Protein AF-A0A135VF39-F1 (afdb_monomer_lite)

Radius of gyration: 13.69 Å; chains: 1; bounding box: 37×20×36 Å

Sequence (80 aa):
MMNKFQDLMEAAVPVKVVVDTNASDAPLKTIKGVIKHVGRNYIEVDRPTSQDEKSQYKTQTARVIVPMSKIVEVVYYRFE

pLDDT: mean 79.57, std 16.43, range [43.34, 94.06]

Structure (mmCIF, N/CA/C/O backbone):
data_AF-A0A135VF39-F1
#
_entry.id   AF-A0A135VF39-F1
#
loop_
_atom_site.group_PDB
_atom_site.id
_atom_site.type_symbol
_atom_site.label_atom_id
_atom_site.label_alt_id
_atom_site.label_comp_id
_atom_site.label_asym_id
_atom_site.label_entity_id
_atom_site.label_seq_id
_atom_site.pdbx_PDB_ins_code
_atom_site.Cartn_x
_atom_site.Cartn_y
_atom_site.Cartn_z
_atom_site.occupancy
_atom_site.B_iso_or_equiv
_atom_site.auth_seq_id
_atom_site.auth_comp_id
_atom_site.auth_asym_id
_atom_site.auth_atom_id
_atom_site.pdbx_PDB_model_num
ATOM 1 N N . MET A 1 1 ? -20.589 -1.167 -7.548 1.00 47.00 1 MET A N 1
ATOM 2 C CA . MET A 1 1 ? -19.568 -2.172 -7.188 1.00 47.00 1 MET A CA 1
ATOM 3 C C . MET A 1 1 ? -18.494 -1.421 -6.413 1.00 47.00 1 MET A C 1
ATOM 5 O O . MET A 1 1 ? -17.812 -0.603 -7.015 1.00 47.00 1 MET A O 1
ATOM 9 N N . MET A 1 2 ? -18.478 -1.553 -5.083 1.00 54.28 2 MET A N 1
ATOM 10 C CA . MET A 1 2 ? -17.537 -0.842 -4.204 1.00 54.28 2 MET A CA 1
ATOM 11 C C . MET A 1 2 ? -16.108 -1.332 -4.474 1.00 54.28 2 MET A C 1
ATOM 13 O O . MET A 1 2 ? -15.890 -2.512 -4.758 1.00 54.28 2 MET A O 1
ATOM 17 N N . ASN A 1 3 ? -15.147 -0.410 -4.498 1.00 80.94 3 ASN A N 1
ATOM 18 C CA . ASN A 1 3 ? -13.745 -0.727 -4.748 1.00 80.94 3 ASN A CA 1
ATOM 19 C C . ASN A 1 3 ? -13.180 -1.412 -3.496 1.00 80.94 3 ASN A C 1
ATOM 21 O O . ASN A 1 3 ? -13.190 -0.806 -2.434 1.00 80.94 3 ASN A O 1
ATOM 25 N N . LYS A 1 4 ? -12.642 -2.633 -3.613 1.00 84.94 4 LYS A N 1
ATOM 26 C CA . LYS A 1 4 ? -12.112 -3.396 -2.466 1.00 84.94 4 LYS A CA 1
ATOM 27 C C . LYS A 1 4 ? -11.110 -2.597 -1.625 1.00 84.94 4 LYS A C 1
ATOM 29 O O . LYS A 1 4 ? -11.056 -2.774 -0.420 1.00 84.94 4 LYS A O 1
ATOM 34 N N . PHE A 1 5 ? -10.329 -1.697 -2.227 1.00 88.56 5 PHE A N 1
ATOM 35 C CA . PHE A 1 5 ? -9.418 -0.836 -1.467 1.00 88.56 5 PHE A CA 1
ATOM 36 C C . PHE A 1 5 ? -10.143 0.183 -0.580 1.00 88.56 5 PHE A C 1
ATOM 38 O O . PHE A 1 5 ? -9.624 0.526 0.479 1.00 88.56 5 PHE A O 1
ATOM 45 N N . GLN A 1 6 ? -11.315 0.669 -1.001 1.00 89.88 6 GLN A N 1
ATOM 46 C CA . GLN A 1 6 ? -12.146 1.570 -0.197 1.00 89.88 6 GLN A CA 1
ATOM 47 C C . GLN A 1 6 ? -12.687 0.838 1.029 1.00 89.88 6 GLN A C 1
ATOM 49 O O . GLN A 1 6 ? -12.566 1.372 2.124 1.00 89.88 6 GLN A O 1
ATOM 54 N N . ASP A 1 7 ? -13.135 -0.411 0.877 1.00 90.38 7 ASP A N 1
ATOM 55 C CA . ASP A 1 7 ? -13.589 -1.227 2.011 1.00 90.38 7 ASP A CA 1
ATOM 56 C C . ASP A 1 7 ? -12.469 -1.401 3.056 1.00 90.38 7 ASP A C 1
ATOM 58 O O . ASP A 1 7 ? -12.688 -1.268 4.259 1.00 90.38 7 ASP A O 1
ATOM 62 N N . LEU A 1 8 ? -11.232 -1.638 2.601 1.00 89.56 8 LEU A N 1
ATOM 63 C CA . LEU A 1 8 ? -10.063 -1.777 3.482 1.00 89.56 8 LEU A CA 1
ATOM 64 C C . LEU A 1 8 ? -9.657 -0.472 4.165 1.00 89.56 8 LEU A C 1
ATOM 66 O O . LEU A 1 8 ? -9.179 -0.497 5.301 1.00 89.56 8 LEU A O 1
ATOM 70 N N . MET A 1 9 ? -9.840 0.651 3.474 1.00 91.25 9 MET A N 1
ATOM 71 C CA . MET A 1 9 ? -9.607 1.986 4.011 1.00 91.25 9 MET A CA 1
ATOM 72 C C . MET A 1 9 ? -10.644 2.337 5.085 1.00 91.25 9 MET A C 1
ATOM 74 O O . MET A 1 9 ? -10.264 2.754 6.177 1.00 91.25 9 MET A O 1
ATOM 78 N N . GLU A 1 10 ? -11.935 2.135 4.805 1.00 90.81 10 GLU A N 1
ATOM 79 C CA . GLU A 1 10 ? -13.038 2.427 5.733 1.00 90.81 10 GLU A CA 1
ATOM 80 C C . GLU A 1 10 ? -12.970 1.559 6.992 1.00 90.81 10 GLU A C 1
ATOM 82 O O . GLU A 1 10 ? -13.137 2.060 8.103 1.00 90.81 10 GLU A O 1
ATOM 87 N N . ALA A 1 11 ? -12.642 0.274 6.838 1.00 89.50 11 ALA A N 1
ATOM 88 C CA . ALA A 1 11 ? -12.472 -0.647 7.958 1.00 89.50 11 ALA A CA 1
ATOM 89 C C . ALA A 1 11 ? -11.123 -0.491 8.691 1.00 89.50 11 ALA A C 1
ATOM 91 O O . ALA A 1 11 ? -10.878 -1.198 9.669 1.00 89.50 11 ALA A O 1
ATOM 92 N N . ALA A 1 12 ? -10.240 0.405 8.226 1.00 88.69 12 ALA A N 1
ATOM 93 C CA . ALA A 1 12 ? -8.905 0.644 8.775 1.00 88.69 12 ALA A CA 1
ATOM 94 C C . ALA A 1 12 ? -8.090 -0.650 8.998 1.00 88.69 12 ALA A C 1
ATOM 96 O O . ALA A 1 12 ? -7.353 -0.784 9.981 1.00 88.69 12 ALA A O 1
ATOM 97 N N . VAL A 1 13 ? -8.224 -1.614 8.080 1.00 88.94 13 VAL A N 1
ATOM 98 C CA . VAL A 1 13 ? -7.626 -2.947 8.224 1.00 88.94 13 VAL A CA 1
ATOM 99 C C . VAL A 1 13 ? -6.114 -2.867 7.989 1.00 88.94 13 VAL A C 1
ATOM 101 O O . VAL A 1 13 ? -5.681 -2.287 6.987 1.00 88.94 13 VAL A O 1
ATOM 104 N N . PRO A 1 14 ? -5.284 -3.472 8.857 1.00 90.38 14 PRO A N 1
ATOM 105 C CA . PRO A 1 14 ? -3.853 -3.576 8.610 1.00 90.38 14 PRO A CA 1
ATOM 106 C C . PRO A 1 14 ? -3.576 -4.498 7.419 1.00 90.38 14 PRO A C 1
ATOM 108 O O . PRO A 1 14 ? -3.985 -5.663 7.377 1.00 90.38 14 PRO A O 1
ATOM 111 N N . VAL A 1 15 ? -2.852 -3.969 6.438 1.00 91.31 15 VAL A N 1
ATOM 112 C CA . VAL A 1 15 ? -2.520 -4.645 5.187 1.00 91.31 15 VAL A CA 1
ATOM 113 C C . VAL A 1 15 ? -1.019 -4.706 4.946 1.00 91.31 15 VAL A C 1
ATOM 115 O O . VAL A 1 15 ? -0.254 -3.792 5.261 1.00 91.31 15 VAL A O 1
ATOM 118 N N . LYS A 1 16 ? -0.601 -5.809 4.335 1.00 92.31 16 LYS A N 1
ATOM 119 C CA . LYS A 1 16 ? 0.719 -6.028 3.763 1.00 92.31 16 LYS A CA 1
ATOM 120 C C . LYS A 1 16 ? 0.589 -5.908 2.246 1.00 92.31 16 LYS A C 1
ATOM 122 O O . LYS A 1 16 ? 0.026 -6.791 1.606 1.00 92.31 16 LYS A O 1
ATOM 127 N N . VAL A 1 17 ? 1.100 -4.819 1.686 1.00 91.56 17 VAL A N 1
ATOM 128 C CA . VAL A 1 17 ? 1.106 -4.537 0.247 1.00 91.56 17 VAL A CA 1
ATOM 129 C C . VAL A 1 17 ? 2.438 -4.989 -0.340 1.00 91.56 17 VAL A C 1
ATOM 131 O O . VAL A 1 17 ? 3.494 -4.493 0.059 1.00 91.56 17 VAL A O 1
ATOM 134 N N . VAL A 1 18 ? 2.389 -5.936 -1.273 1.00 91.69 18 VAL A N 1
ATOM 135 C CA . VAL A 1 18 ? 3.547 -6.429 -2.024 1.00 91.69 18 VAL A CA 1
ATOM 136 C C . VAL A 1 18 ? 3.639 -5.649 -3.332 1.00 91.69 18 VAL A C 1
ATOM 138 O O . VAL A 1 18 ? 2.683 -5.605 -4.106 1.00 91.69 18 VAL A O 1
ATOM 141 N N . VAL A 1 19 ? 4.782 -5.005 -3.554 1.00 91.25 19 VAL A N 1
ATOM 142 C CA . VAL A 1 19 ? 5.010 -4.058 -4.646 1.00 91.25 19 VAL A CA 1
ATOM 143 C C . VAL A 1 19 ? 6.145 -4.547 -5.536 1.00 91.25 19 VAL A C 1
ATOM 145 O O . VAL A 1 19 ? 7.253 -4.806 -5.056 1.00 91.25 19 VAL A O 1
ATOM 148 N N . ASP A 1 20 ? 5.873 -4.621 -6.835 1.00 89.00 20 ASP A N 1
ATOM 149 C CA . ASP A 1 20 ? 6.884 -4.842 -7.861 1.00 89.00 20 ASP A CA 1
ATOM 150 C C . ASP A 1 20 ? 7.706 -3.563 -8.060 1.00 89.00 20 ASP A C 1
ATOM 152 O O . ASP A 1 20 ? 7.171 -2.467 -8.259 1.00 89.00 20 ASP A O 1
ATOM 156 N N . THR A 1 21 ? 9.027 -3.699 -7.976 1.00 80.94 21 THR A N 1
ATOM 157 C CA . THR A 1 21 ? 9.960 -2.581 -8.129 1.00 80.94 21 THR A CA 1
ATOM 158 C C . THR A 1 21 ? 10.518 -2.459 -9.547 1.00 80.94 21 THR A C 1
ATOM 160 O O . THR A 1 21 ? 11.229 -1.494 -9.815 1.00 80.94 21 THR A O 1
ATOM 163 N N . ASN A 1 22 ? 10.168 -3.367 -10.472 1.00 71.06 22 ASN A N 1
ATOM 164 C CA . ASN A 1 22 ? 10.659 -3.425 -11.857 1.00 71.06 22 ASN A CA 1
ATOM 165 C C . ASN A 1 22 ? 12.191 -3.429 -12.012 1.00 71.06 22 ASN A C 1
ATOM 167 O O . ASN A 1 22 ? 12.694 -3.275 -13.125 1.00 71.06 22 ASN A O 1
ATOM 171 N N . ALA A 1 23 ? 12.950 -3.575 -10.930 1.00 71.19 23 ALA A N 1
ATOM 172 C CA . ALA A 1 23 ? 14.384 -3.760 -11.012 1.00 71.19 23 ALA A CA 1
ATOM 173 C C . ALA A 1 23 ? 14.623 -5.248 -11.269 1.00 71.19 23 ALA A C 1
ATOM 175 O O . ALA A 1 23 ? 14.224 -6.071 -10.450 1.00 71.19 23 ALA A O 1
ATOM 176 N N . SER A 1 24 ? 15.242 -5.569 -12.412 1.00 61.72 24 SER A N 1
ATOM 177 C CA . SER A 1 24 ? 15.389 -6.926 -12.970 1.00 61.72 24 SER A CA 1
ATOM 17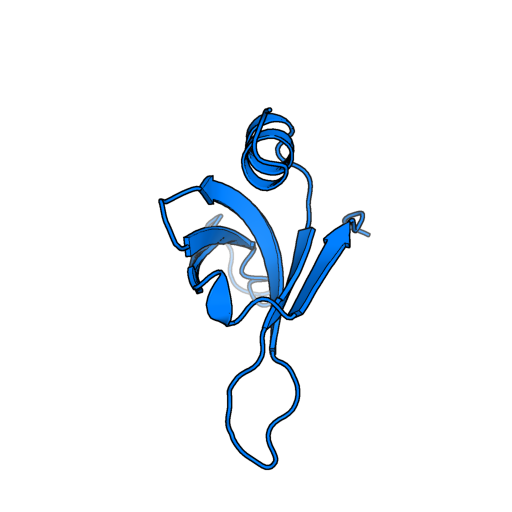8 C C . SER A 1 24 ? 15.981 -7.988 -12.033 1.00 61.72 24 SER A C 1
ATOM 180 O O . SER A 1 24 ? 15.932 -9.157 -12.384 1.00 61.72 24 SER A O 1
ATOM 182 N N . ASP A 1 25 ? 16.488 -7.604 -10.858 1.00 63.31 25 ASP A N 1
ATOM 183 C CA . ASP A 1 25 ? 17.044 -8.493 -9.828 1.00 63.31 25 ASP A CA 1
ATOM 184 C C . ASP A 1 25 ? 16.706 -8.061 -8.381 1.00 63.31 25 ASP A C 1
ATOM 186 O O . ASP A 1 25 ? 17.295 -8.561 -7.421 1.00 63.31 25 ASP A O 1
ATOM 190 N N . ALA A 1 26 ? 15.785 -7.110 -8.170 1.00 60.72 26 ALA A N 1
ATOM 191 C CA . ALA A 1 26 ? 15.470 -6.641 -6.818 1.00 60.72 26 ALA A CA 1
ATOM 192 C C . ALA A 1 26 ? 14.292 -7.412 -6.198 1.00 60.72 26 ALA A C 1
ATOM 194 O O . ALA A 1 26 ? 13.287 -7.658 -6.871 1.00 60.72 26 ALA A O 1
ATOM 195 N N . PRO A 1 27 ? 14.352 -7.742 -4.895 1.00 75.50 27 PRO A N 1
ATOM 196 C CA . PRO A 1 27 ? 13.242 -8.395 -4.215 1.00 75.50 27 PRO A CA 1
ATOM 197 C C . PRO A 1 27 ? 11.990 -7.506 -4.215 1.00 75.50 27 PRO A C 1
ATOM 199 O O . PRO A 1 27 ? 12.075 -6.278 -4.113 1.00 75.50 27 PRO A O 1
ATOM 202 N N . LEU A 1 28 ? 10.813 -8.141 -4.280 1.00 83.69 28 LEU A N 1
ATOM 203 C CA . LEU A 1 28 ? 9.524 -7.468 -4.098 1.00 83.69 28 LEU A CA 1
ATOM 204 C C . LEU A 1 28 ? 9.549 -6.645 -2.806 1.00 83.69 28 LEU A C 1
ATOM 206 O O . LEU A 1 28 ? 9.912 -7.137 -1.733 1.00 83.69 28 LEU A O 1
ATOM 210 N N . LYS A 1 29 ? 9.130 -5.382 -2.889 1.00 87.12 29 LYS A N 1
ATOM 211 C CA . LYS A 1 29 ? 9.078 -4.517 -1.713 1.00 87.12 29 LYS A CA 1
ATOM 212 C C . LYS A 1 29 ? 7.777 -4.766 -0.973 1.00 87.12 29 LYS A C 1
ATOM 214 O O . LYS A 1 29 ? 6.705 -4.749 -1.562 1.00 87.12 29 LYS A O 1
ATOM 219 N N . THR A 1 30 ? 7.861 -4.941 0.339 1.00 88.50 30 THR A N 1
ATOM 220 C CA . THR A 1 30 ? 6.676 -5.096 1.184 1.00 88.50 30 THR A CA 1
ATOM 221 C C . THR A 1 30 ? 6.443 -3.843 2.020 1.00 88.50 30 THR A C 1
ATOM 223 O O . THR A 1 30 ? 7.350 -3.360 2.698 1.00 88.50 30 THR A O 1
ATOM 226 N N . ILE A 1 31 ? 5.215 -3.330 2.003 1.00 89.50 31 ILE A N 1
ATOM 227 C CA . ILE A 1 31 ? 4.765 -2.201 2.820 1.00 89.50 31 ILE A CA 1
ATOM 228 C C . ILE A 1 31 ? 3.679 -2.711 3.762 1.00 89.50 31 ILE A C 1
ATOM 230 O O . ILE A 1 31 ? 2.661 -3.223 3.311 1.00 89.50 31 ILE A O 1
ATOM 234 N N . LYS A 1 32 ? 3.894 -2.578 5.071 1.00 90.12 32 LYS A N 1
ATOM 235 C CA . LYS A 1 32 ? 2.894 -2.900 6.096 1.00 90.12 32 LYS A CA 1
ATOM 236 C C . LYS A 1 32 ? 2.308 -1.608 6.649 1.00 90.12 32 LYS A C 1
ATOM 238 O O . LYS A 1 32 ? 3.069 -0.691 6.961 1.00 90.12 32 LYS A O 1
ATOM 243 N N . GLY A 1 33 ? 0.991 -1.535 6.771 1.00 90.44 33 GLY A N 1
ATOM 244 C CA . GLY A 1 33 ? 0.318 -0.359 7.307 1.00 90.44 33 GLY A CA 1
ATOM 245 C C . GLY A 1 33 ? -1.185 -0.394 7.081 1.00 90.44 33 GLY A C 1
ATOM 246 O O . GLY A 1 33 ? -1.741 -1.442 6.775 1.00 90.44 33 GLY A O 1
ATOM 247 N N . VAL A 1 34 ? -1.840 0.754 7.219 1.00 92.25 34 VAL A N 1
ATOM 248 C CA . VAL A 1 34 ? -3.283 0.905 6.970 1.00 92.25 34 VAL A CA 1
ATOM 249 C C . VAL A 1 34 ? -3.490 1.836 5.784 1.00 92.25 34 VAL A C 1
ATOM 251 O O . VAL A 1 34 ? -2.821 2.864 5.684 1.00 92.25 34 VAL A O 1
ATOM 254 N N . ILE A 1 35 ? -4.417 1.497 4.887 1.00 92.75 35 ILE A N 1
ATOM 255 C CA . ILE A 1 35 ? -4.775 2.376 3.770 1.00 92.75 35 ILE A CA 1
ATOM 256 C C . ILE A 1 35 ? -5.532 3.585 4.328 1.00 92.75 35 ILE A C 1
ATOM 258 O O . ILE A 1 35 ? -6.552 3.428 4.990 1.00 92.75 35 ILE A O 1
ATOM 262 N N . LYS A 1 36 ? -5.033 4.794 4.069 1.00 93.19 36 LYS A N 1
ATOM 263 C CA . LYS A 1 36 ? -5.670 6.058 4.475 1.00 93.19 36 LYS A CA 1
ATOM 264 C C . LYS A 1 36 ? -6.420 6.747 3.356 1.00 93.19 36 LYS A C 1
ATOM 266 O O . LYS A 1 36 ? -7.349 7.501 3.623 1.00 93.19 36 LYS A O 1
ATOM 271 N N . HIS A 1 37 ? -5.991 6.521 2.122 1.00 94.06 37 HIS A N 1
ATOM 272 C CA . HIS A 1 37 ? -6.613 7.123 0.960 1.00 94.06 37 HIS A CA 1
ATOM 273 C C . HIS A 1 37 ? -6.507 6.197 -0.247 1.00 94.06 37 HIS 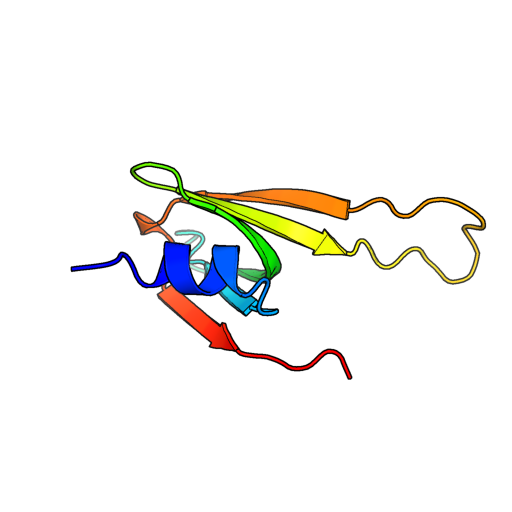A C 1
ATOM 275 O O . HIS A 1 37 ? -5.484 5.541 -0.455 1.00 94.06 37 HIS A O 1
ATOM 281 N N . VAL A 1 38 ? -7.563 6.169 -1.054 1.00 92.44 38 VAL A N 1
ATOM 282 C CA . VAL A 1 38 ? -7.619 5.444 -2.324 1.00 92.44 38 VAL A CA 1
ATOM 283 C C . VAL A 1 38 ? -7.854 6.469 -3.420 1.00 92.44 38 VAL A C 1
ATOM 285 O O . VAL A 1 38 ? -8.971 6.948 -3.612 1.00 92.44 38 VAL A O 1
ATOM 288 N N . GLY A 1 39 ? -6.780 6.818 -4.119 1.00 91.19 39 GLY A N 1
ATOM 289 C CA . GLY A 1 39 ? -6.843 7.667 -5.297 1.00 91.19 39 GLY A CA 1
ATOM 290 C C . GLY A 1 39 ? -7.265 6.878 -6.537 1.00 91.19 39 GLY A C 1
ATOM 291 O O . GLY A 1 39 ? -7.531 5.677 -6.494 1.00 91.19 39 GLY A O 1
ATOM 292 N N . ARG A 1 40 ? -7.277 7.552 -7.691 1.00 91.88 40 ARG A N 1
ATOM 293 C CA . ARG A 1 40 ? -7.690 6.937 -8.964 1.00 91.88 40 ARG A CA 1
ATOM 294 C C . ARG A 1 40 ? -6.801 5.759 -9.384 1.00 91.88 40 ARG A C 1
ATOM 296 O O . ARG A 1 40 ? -7.322 4.763 -9.862 1.00 91.88 40 ARG A O 1
ATOM 303 N 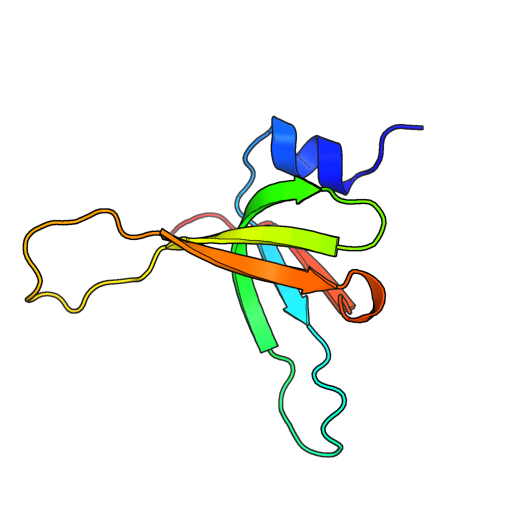N . ASN A 1 41 ? -5.483 5.894 -9.212 1.00 93.25 41 ASN A N 1
ATOM 304 C CA . ASN A 1 41 ? -4.472 4.924 -9.668 1.00 93.25 41 ASN A CA 1
ATOM 305 C C . ASN A 1 41 ? -3.434 4.590 -8.580 1.00 93.25 41 ASN A C 1
ATOM 307 O O . ASN A 1 41 ? -2.364 4.056 -8.879 1.00 93.25 41 ASN A O 1
ATOM 311 N N . TYR A 1 42 ? -3.696 4.961 -7.329 1.00 93.19 42 TYR A N 1
ATOM 312 C CA . TYR A 1 42 ? -2.755 4.791 -6.225 1.00 93.19 42 TYR A CA 1
ATOM 313 C C . TYR A 1 42 ? -3.491 4.619 -4.898 1.00 93.19 42 TYR A C 1
ATOM 315 O O . TYR A 1 42 ? -4.649 5.016 -4.766 1.00 93.19 42 TYR A O 1
ATOM 323 N N . ILE A 1 43 ? -2.795 4.069 -3.909 1.00 93.38 43 ILE A N 1
ATOM 324 C CA . ILE A 1 43 ? -3.229 4.044 -2.511 1.00 93.38 43 ILE A CA 1
ATOM 325 C C . ILE A 1 43 ? -2.193 4.744 -1.630 1.00 93.38 43 ILE A C 1
ATOM 327 O O . ILE A 1 43 ? -0.995 4.702 -1.913 1.00 93.38 43 ILE A O 1
ATOM 331 N N . GLU A 1 44 ? -2.651 5.382 -0.559 1.00 93.81 44 GLU A N 1
ATOM 332 C CA . GLU A 1 44 ? -1.801 5.918 0.506 1.00 93.81 44 GLU A CA 1
ATOM 333 C C . GLU A 1 44 ? -1.854 4.961 1.688 1.00 93.81 44 GLU A C 1
ATOM 335 O O . GLU A 1 44 ? -2.930 4.697 2.225 1.00 93.81 44 GLU A O 1
ATOM 340 N N . VAL A 1 45 ? -0.698 4.444 2.092 1.00 91.56 45 VAL A N 1
ATOM 341 C CA . VAL A 1 45 ? -0.559 3.537 3.230 1.00 91.56 45 VAL A CA 1
ATOM 342 C C . VAL A 1 45 ? 0.204 4.254 4.332 1.00 91.56 45 VAL A C 1
ATOM 344 O O . VAL A 1 45 ? 1.355 4.647 4.139 1.00 91.56 45 VAL A O 1
ATOM 347 N N . ASP A 1 46 ? -0.419 4.397 5.498 1.00 90.88 46 ASP A N 1
ATOM 348 C CA . ASP A 1 46 ? 0.270 4.847 6.702 1.00 90.88 46 ASP A CA 1
ATOM 349 C C . ASP A 1 46 ? 1.023 3.666 7.307 1.00 90.88 46 ASP A C 1
ATOM 351 O O . ASP A 1 46 ? 0.430 2.707 7.812 1.00 90.88 46 ASP A O 1
ATOM 355 N N . ARG A 1 47 ? 2.350 3.745 7.244 1.00 82.50 47 ARG A N 1
ATOM 356 C CA . ARG A 1 47 ? 3.270 2.774 7.821 1.00 82.50 47 ARG A CA 1
ATOM 357 C C . ARG A 1 47 ? 3.699 3.249 9.212 1.00 82.50 47 ARG A C 1
ATOM 359 O O . ARG A 1 47 ? 4.228 4.359 9.322 1.00 82.50 47 ARG A O 1
ATOM 366 N N . PRO A 1 48 ? 3.562 2.428 10.267 1.00 71.75 48 PRO A N 1
ATOM 367 C CA . PRO A 1 48 ? 4.185 2.740 11.546 1.00 71.75 48 PRO A CA 1
ATOM 368 C C . PRO A 1 48 ? 5.708 2.734 11.362 1.00 71.75 48 PRO A C 1
ATOM 370 O O . PRO A 1 48 ? 6.275 1.743 10.893 1.00 71.75 48 PRO A O 1
ATOM 373 N N . THR A 1 49 ? 6.387 3.838 11.682 1.00 65.25 49 THR A N 1
ATOM 374 C CA . THR A 1 49 ? 7.844 3.800 11.813 1.00 65.25 49 THR A CA 1
ATOM 375 C C . THR A 1 49 ? 8.129 3.233 13.191 1.00 65.25 49 THR A C 1
ATOM 377 O O . THR A 1 49 ? 7.906 3.915 14.189 1.00 65.25 49 THR A O 1
ATOM 380 N N . SER A 1 50 ? 8.560 1.976 13.270 1.00 55.75 50 SER A N 1
ATOM 381 C CA . SER A 1 50 ? 9.170 1.463 14.493 1.00 55.75 50 SER A CA 1
ATOM 382 C C . SER A 1 50 ? 10.391 2.339 14.780 1.00 55.75 50 SER A C 1
ATOM 384 O O . SER A 1 50 ? 11.392 2.257 14.072 1.00 55.75 50 SER A O 1
ATOM 386 N N . GLN A 1 51 ? 10.251 3.256 15.738 1.00 46.84 51 GLN A N 1
ATOM 387 C CA . GLN A 1 51 ? 11.374 3.942 16.357 1.00 46.84 51 GLN A CA 1
ATOM 388 C C . GLN A 1 51 ? 12.199 2.878 17.080 1.00 46.84 51 GLN A C 1
ATOM 390 O O . GLN A 1 51 ? 11.641 2.063 17.814 1.00 46.84 51 GLN A O 1
ATOM 395 N N . ASP A 1 52 ? 13.513 2.901 16.861 1.00 43.78 52 ASP A N 1
ATOM 396 C CA . ASP A 1 52 ? 14.498 2.365 17.795 1.00 43.78 52 ASP A CA 1
A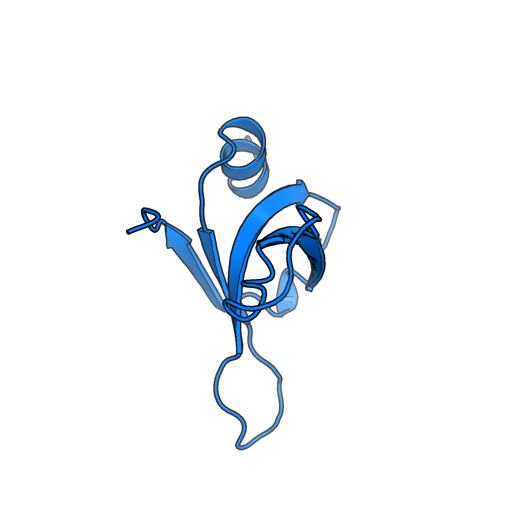TOM 397 C C . ASP A 1 52 ? 14.033 2.568 19.244 1.00 43.78 52 ASP A C 1
ATOM 399 O O . ASP A 1 52 ? 13.539 3.646 19.592 1.00 43.78 52 ASP A O 1
ATOM 403 N N . GLU A 1 53 ? 14.264 1.573 20.105 1.00 43.94 53 GLU A N 1
ATOM 404 C CA . GLU A 1 53 ? 13.910 1.543 21.540 1.00 43.94 53 GLU A CA 1
ATOM 405 C C . GLU A 1 53 ? 14.461 2.728 22.374 1.00 43.94 53 GLU A C 1
ATOM 407 O O . GLU A 1 53 ? 14.275 2.789 23.587 1.00 43.94 53 GLU A O 1
ATOM 412 N N . LYS A 1 54 ? 15.134 3.703 21.750 1.00 49.38 54 LYS A N 1
ATOM 413 C CA . LYS A 1 54 ? 15.708 4.899 22.378 1.00 49.38 54 LYS A CA 1
ATOM 414 C C . LYS A 1 54 ? 15.036 6.219 22.002 1.00 49.38 54 LYS A C 1
ATOM 416 O O . LYS A 1 54 ? 15.363 7.238 22.608 1.00 49.38 54 LYS A O 1
ATOM 421 N N . SER A 1 55 ? 14.118 6.259 21.037 1.00 44.94 55 SER A N 1
ATOM 422 C CA . SER A 1 55 ? 13.432 7.511 20.701 1.00 44.94 55 SER A CA 1
ATOM 423 C C . SER A 1 55 ? 12.139 7.647 21.494 1.00 44.94 55 SER A C 1
ATOM 425 O O . SER A 1 55 ? 11.071 7.206 21.092 1.00 44.94 55 SER A O 1
ATOM 427 N N . GLN A 1 56 ? 12.241 8.293 22.650 1.00 48.31 56 GLN A N 1
ATOM 428 C CA . GLN A 1 56 ? 11.076 8.806 23.351 1.00 48.31 56 GLN A CA 1
ATOM 429 C C . GLN A 1 56 ? 10.420 9.911 22.497 1.00 48.31 56 GLN A C 1
ATOM 431 O O . GLN A 1 56 ? 11.078 10.867 22.093 1.00 48.31 56 GLN A O 1
ATOM 436 N N . TYR A 1 57 ? 9.111 9.781 22.267 1.00 44.41 57 TYR A N 1
ATOM 437 C CA . TYR A 1 57 ? 8.204 10.771 21.668 1.00 44.41 57 TYR A CA 1
ATOM 438 C C . TYR A 1 57 ? 8.344 11.032 20.156 1.00 44.41 57 TYR A C 1
ATOM 440 O O . TYR A 1 57 ? 8.966 11.995 19.712 1.00 44.41 57 TYR A O 1
ATOM 448 N N . LYS A 1 58 ? 7.614 10.260 19.343 1.00 43.34 58 LYS A N 1
ATOM 449 C CA . LYS A 1 58 ? 6.441 10.738 18.574 1.00 43.34 58 LYS A CA 1
ATOM 450 C C . LYS A 1 58 ? 5.923 9.599 17.700 1.00 43.34 58 LYS A C 1
ATOM 452 O O . LYS A 1 58 ? 6.695 8.940 17.018 1.00 43.34 58 LYS A O 1
ATOM 457 N N . THR A 1 59 ? 4.607 9.434 17.679 1.00 52.81 59 THR A N 1
ATOM 458 C CA . THR A 1 59 ? 3.794 8.635 16.751 1.00 52.81 59 THR A CA 1
ATOM 459 C C . THR A 1 59 ? 4.010 9.100 15.302 1.00 52.81 59 THR A C 1
ATOM 461 O O . THR A 1 59 ? 3.138 9.694 14.677 1.00 52.81 59 THR A O 1
ATOM 464 N N . GLN A 1 60 ? 5.216 8.923 14.766 1.00 59.03 60 GLN A N 1
ATOM 465 C CA . GLN A 1 60 ? 5.522 9.253 13.383 1.00 59.03 60 GLN A CA 1
ATOM 466 C C . GLN A 1 60 ? 5.045 8.079 12.528 1.00 59.03 60 GLN A C 1
ATOM 468 O O . GLN A 1 60 ? 5.559 6.967 12.589 1.00 59.03 60 GLN A O 1
ATOM 473 N N . THR A 1 61 ? 3.978 8.290 11.770 1.00 65.81 61 THR A N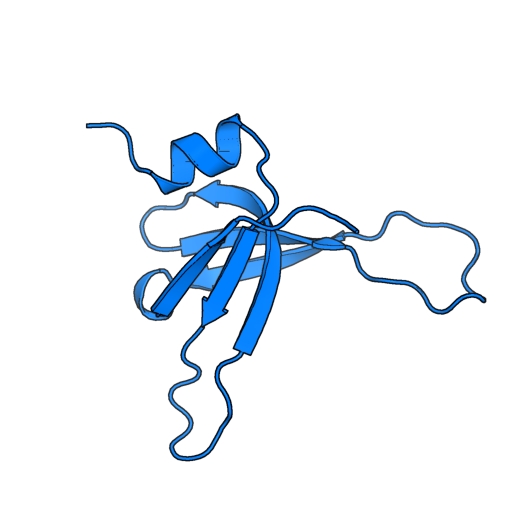 1
ATOM 474 C CA . THR A 1 61 ? 3.593 7.384 10.691 1.00 65.81 61 THR A CA 1
ATOM 475 C C . THR A 1 61 ? 4.224 7.908 9.412 1.00 65.81 61 THR A C 1
ATOM 477 O O . THR A 1 61 ? 4.070 9.079 9.066 1.00 65.81 61 THR A O 1
ATOM 480 N N . ALA A 1 62 ? 4.953 7.054 8.699 1.00 79.44 62 ALA A N 1
ATOM 481 C CA . ALA A 1 62 ? 5.433 7.384 7.368 1.00 79.44 62 ALA A CA 1
ATOM 482 C C . ALA A 1 62 ? 4.304 7.117 6.373 1.00 79.44 62 ALA A C 1
ATOM 484 O O . ALA A 1 62 ? 3.814 5.991 6.275 1.00 79.44 62 ALA A O 1
ATOM 485 N N . ARG A 1 63 ? 3.907 8.138 5.615 1.00 87.75 63 ARG A N 1
ATOM 486 C CA . ARG A 1 63 ? 2.940 7.967 4.534 1.00 87.75 63 ARG A CA 1
ATOM 487 C C . ARG A 1 63 ? 3.646 7.450 3.289 1.00 87.75 63 ARG A C 1
ATOM 489 O O . ARG A 1 63 ? 4.616 8.047 2.828 1.00 87.75 63 ARG A O 1
ATOM 496 N N . VAL A 1 64 ? 3.150 6.351 2.736 1.00 89.81 64 VAL A N 1
ATOM 497 C CA . VAL A 1 64 ? 3.711 5.724 1.539 1.00 89.81 64 VAL A CA 1
ATOM 498 C C . VAL A 1 64 ? 2.668 5.723 0.431 1.00 89.81 64 VAL A C 1
ATOM 500 O O . VAL A 1 64 ? 1.596 5.148 0.586 1.00 89.81 64 VAL A O 1
ATOM 503 N N . ILE A 1 65 ? 2.991 6.355 -0.697 1.00 92.81 65 ILE A N 1
ATOM 504 C CA . ILE A 1 65 ? 2.156 6.337 -1.902 1.00 92.81 65 ILE A CA 1
ATOM 505 C C . ILE A 1 65 ? 2.547 5.118 -2.735 1.00 92.81 65 ILE A C 1
ATOM 507 O O . ILE A 1 65 ? 3.713 4.963 -3.103 1.00 92.81 65 ILE A O 1
ATOM 511 N N . VAL A 1 66 ? 1.578 4.257 -3.040 1.00 92.12 66 VAL A N 1
ATOM 512 C CA . VAL A 1 66 ? 1.783 3.037 -3.827 1.00 92.12 66 VAL A CA 1
ATOM 513 C C . VAL A 1 66 ? 0.943 3.098 -5.101 1.00 92.12 66 VAL A C 1
ATOM 515 O O . VAL 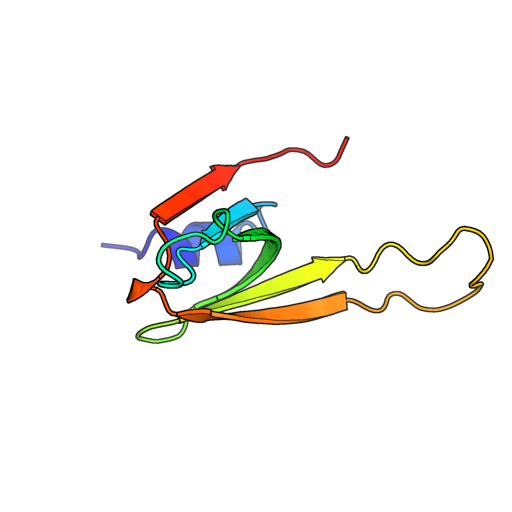A 1 66 ? -0.287 3.108 -5.013 1.00 92.12 66 VAL A O 1
ATOM 518 N N . PRO A 1 67 ? 1.564 3.119 -6.294 1.00 92.88 67 PRO A N 1
ATOM 519 C CA . PRO A 1 67 ? 0.833 3.009 -7.551 1.00 92.88 67 PRO A CA 1
ATOM 520 C C . PRO A 1 67 ? 0.158 1.639 -7.660 1.00 92.88 67 PRO A C 1
ATOM 522 O O . PRO A 1 67 ? 0.813 0.613 -7.488 1.00 92.88 67 PRO A O 1
ATOM 525 N N . MET A 1 68 ? -1.129 1.605 -8.006 1.00 92.12 68 MET A N 1
ATOM 526 C CA . MET A 1 68 ? -1.887 0.351 -8.122 1.00 92.12 68 MET A CA 1
ATOM 527 C C . MET A 1 68 ? -1.320 -0.583 -9.194 1.00 92.12 68 MET A C 1
ATOM 529 O O . MET A 1 68 ? -1.332 -1.793 -9.016 1.00 92.12 68 MET A O 1
ATOM 533 N N . SER A 1 69 ? -0.752 -0.027 -10.267 1.00 91.62 69 SER A N 1
ATOM 534 C CA . SER A 1 69 ? -0.091 -0.792 -11.333 1.00 91.62 69 SER A CA 1
ATOM 535 C C . SER A 1 69 ? 1.163 -1.544 -10.880 1.00 91.62 69 SER A C 1
ATOM 537 O O . SER A 1 69 ? 1.673 -2.372 -11.627 1.00 91.62 69 SER A O 1
ATOM 539 N N . LYS A 1 70 ? 1.681 -1.237 -9.686 1.00 90.38 70 LYS A N 1
ATOM 540 C CA . LYS A 1 70 ? 2.835 -1.903 -9.075 1.00 90.38 70 LYS A CA 1
ATOM 541 C C . LYS A 1 70 ? 2.435 -2.876 -7.971 1.00 90.38 70 LYS A C 1
ATOM 543 O O . LYS A 1 70 ? 3.304 -3.556 -7.436 1.00 90.38 70 LYS A O 1
ATOM 548 N N . ILE A 1 71 ? 1.159 -2.925 -7.589 1.00 92.00 71 ILE A N 1
ATOM 549 C CA . ILE A 1 71 ? 0.686 -3.826 -6.539 1.00 92.00 71 ILE A CA 1
ATOM 550 C C . ILE A 1 71 ? 0.554 -5.222 -7.134 1.00 92.00 71 ILE A C 1
ATOM 552 O O . ILE A 1 71 ? -0.253 -5.446 -8.031 1.00 92.00 71 ILE A O 1
ATOM 556 N N . VAL A 1 72 ? 1.335 -6.152 -6.600 1.00 90.88 72 VAL A N 1
ATOM 557 C CA . VAL A 1 72 ? 1.253 -7.573 -6.951 1.00 90.88 72 VAL A CA 1
ATOM 558 C C . VAL A 1 72 ? 0.184 -8.250 -6.103 1.00 90.88 72 VAL A C 1
ATOM 560 O O . VAL A 1 72 ? -0.639 -9.005 -6.610 1.00 90.88 72 VAL A O 1
ATOM 563 N N . GLU A 1 73 ? 0.174 -7.952 -4.803 1.00 90.50 73 GLU A N 1
ATOM 564 C CA . GLU A 1 73 ? -0.712 -8.598 -3.839 1.00 90.50 73 GLU A CA 1
ATOM 565 C C . GLU A 1 73 ? -0.985 -7.680 -2.641 1.00 90.50 73 GLU A C 1
ATOM 567 O O . GLU A 1 73 ? -0.121 -6.902 -2.221 1.00 90.50 73 GLU A O 1
ATOM 572 N N . VAL A 1 74 ? -2.180 -7.802 -2.056 1.00 89.94 74 VAL A N 1
ATOM 573 C CA . VAL A 1 74 ? -2.513 -7.222 -0.751 1.00 89.94 74 VAL A CA 1
ATOM 574 C C . VAL A 1 74 ? -3.023 -8.318 0.169 1.00 89.94 74 VAL A C 1
ATOM 576 O O . VAL A 1 74 ? -4.008 -8.983 -0.139 1.00 89.94 74 VAL A O 1
ATOM 579 N N . VAL A 1 75 ? -2.354 -8.481 1.309 1.00 90.88 75 VAL A N 1
ATOM 580 C CA . VAL A 1 75 ? -2.654 -9.524 2.296 1.00 90.88 75 VAL A CA 1
ATOM 581 C C . VAL A 1 75 ? -3.022 -8.882 3.626 1.00 90.88 75 VAL A C 1
ATOM 583 O O . VAL A 1 75 ? -2.355 -7.948 4.075 1.00 90.88 75 VAL A O 1
ATOM 586 N N . TYR A 1 76 ? -4.057 -9.395 4.283 1.00 85.62 76 TYR A N 1
ATOM 587 C CA . TYR A 1 76 ? -4.401 -8.988 5.644 1.00 85.62 76 TYR A CA 1
ATOM 588 C C . TYR A 1 76 ? -3.367 -9.513 6.633 1.00 85.62 76 TYR A C 1
ATOM 590 O O . TYR A 1 76 ? -2.923 -10.655 6.526 1.00 85.62 76 TYR A O 1
ATOM 598 N N . TYR A 1 77 ? -3.003 -8.702 7.620 1.00 81.19 77 TYR A N 1
ATOM 599 C CA . TYR A 1 77 ? -2.203 -9.177 8.743 1.00 81.19 77 TYR A CA 1
ATOM 600 C C . TYR A 1 77 ? -2.768 -8.636 10.054 1.00 81.19 77 TYR A C 1
ATOM 602 O O . TYR A 1 77 ? -3.445 -7.611 10.081 1.00 81.19 77 TYR A O 1
ATOM 610 N N . ARG A 1 78 ? -2.512 -9.346 11.150 1.00 72.00 78 ARG A N 1
ATOM 611 C CA . ARG A 1 78 ? -2.758 -8.829 12.497 1.00 72.00 78 ARG A CA 1
ATOM 612 C C . ARG A 1 78 ? -1.448 -8.243 13.006 1.00 72.00 78 ARG A C 1
ATOM 614 O O . ARG A 1 78 ? -0.396 -8.819 12.742 1.00 72.00 78 ARG A O 1
ATOM 621 N N . PHE A 1 79 ? -1.505 -7.091 13.673 1.00 61.91 79 PHE A N 1
ATOM 622 C CA . PHE A 1 79 ? -0.373 -6.637 14.476 1.00 61.91 79 PHE A CA 1
ATOM 623 C C . PHE A 1 79 ? -0.151 -7.705 15.552 1.00 61.91 79 PHE A C 1
ATOM 625 O O . PHE A 1 79 ? -1.039 -7.916 16.376 1.00 61.91 79 PHE A O 1
ATOM 632 N N . GLU A 1 80 ? 0.946 -8.451 15.436 1.00 54.44 80 GLU A N 1
ATOM 633 C CA . GLU A 1 80 ? 1.458 -9.289 16.525 1.00 54.44 80 GLU A CA 1
ATOM 634 C C . GLU A 1 80 ? 2.074 -8.401 17.605 1.00 54.44 80 GLU A C 1
ATOM 636 O O . GLU A 1 80 ? 2.692 -7.373 17.228 1.00 54.44 80 GLU A O 1
#

Foldseek 3Di:
DDDVLVVQQVVQFWKWWFFAPPPPPDHTDIATAGFPDDDPFWTWGFGADPDDPPDDDDRDTDIDIGGNVGTPDMDTDDDD

Secondary structure (DSSP, 8-state):
---HHHHHHHTT-EEEEEE----TTPPPEEEEEEEEEE-SSEEEEEEE----TT--S---EEEEEEEGGGEEEEEE----